Protein AF-A0A931RN10-F1 (afdb_monomer_lite)

pLDDT: mean 75.01, std 15.72, range [43.41, 96.44]

Secondary structure (DSSP, 8-state):
---------GGG--HHHHHHHHHHHHHHHHHHHHHHHHHHTS-HHHHHHHHTTS--HHHHH-TTTTTT---TTS---GGGS-S-BGGGTTB-SHHHHHHHHTSGGGHHHHHHHHHTT-

Foldseek 3Di:
DDDPPPPPPPVPQDPVRVVVVVVVVCCVCVVVVVVVVVVPVVDVVVVVVVCVPVPPPCNVVNPPCVVPDDPLPPPCPPQNPDFDDVLLVRQGGPVSSVVSCVDPVCVVSVVVVVVVSD

Structure (mmCIF, N/CA/C/O backbone):
data_AF-A0A931RN10-F1
#
_entry.id   AF-A0A931RN10-F1
#
loop_
_atom_site.group_PDB
_atom_site.id
_atom_site.type_symbol
_atom_site.label_atom_id
_atom_site.label_alt_id
_atom_site.label_comp_id
_atom_site.label_asym_id
_atom_site.label_entity_id
_atom_site.label_seq_id
_atom_site.pdbx_PDB_ins_code
_atom_site.Cartn_x
_atom_site.Cartn_y
_atom_site.Cartn_z
_atom_site.occupancy
_atom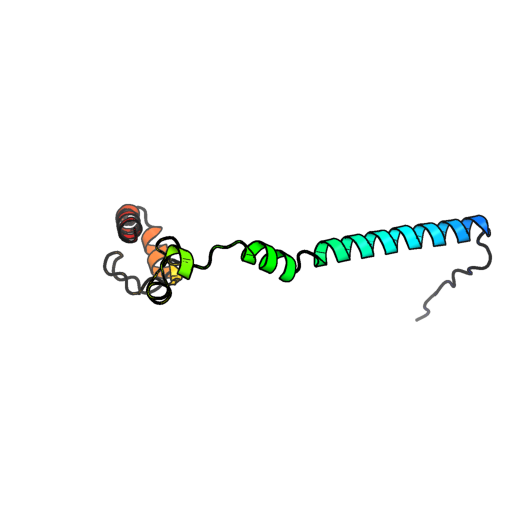_site.B_iso_or_equiv
_atom_site.auth_seq_id
_atom_site.auth_comp_id
_atom_site.auth_asym_id
_atom_site.auth_atom_id
_atom_site.pdbx_PDB_model_num
ATOM 1 N N . MET A 1 1 ? 27.099 -37.803 -32.701 1.00 46.97 1 MET A N 1
ATOM 2 C CA . MET A 1 1 ? 27.671 -36.650 -31.970 1.00 46.97 1 MET A CA 1
ATOM 3 C C . MET A 1 1 ? 28.711 -35.975 -32.867 1.00 46.97 1 MET A C 1
ATOM 5 O O . MET A 1 1 ? 29.823 -36.469 -32.968 1.00 46.97 1 MET A O 1
ATOM 9 N N . LYS A 1 2 ? 28.346 -34.924 -33.612 1.00 44.22 2 LYS A N 1
ATOM 10 C CA . LYS A 1 2 ? 29.301 -34.106 -34.384 1.00 44.22 2 LYS A CA 1
ATOM 11 C C . LYS A 1 2 ? 28.713 -32.703 -34.527 1.00 44.22 2 LYS A C 1
ATOM 13 O O . LYS A 1 2 ? 27.770 -32.495 -35.282 1.00 44.22 2 LYS A O 1
ATOM 18 N N . ARG A 1 3 ? 29.192 -31.774 -33.694 1.00 46.41 3 ARG A N 1
ATOM 19 C CA . ARG A 1 3 ? 28.812 -30.359 -33.740 1.00 46.41 3 ARG A CA 1
ATOM 20 C C . ARG A 1 3 ? 29.481 -29.749 -34.970 1.00 46.41 3 ARG A C 1
ATOM 22 O O . ARG A 1 3 ? 30.701 -29.622 -34.990 1.00 46.41 3 ARG A O 1
ATOM 29 N N . HIS A 1 4 ? 28.700 -29.385 -35.981 1.00 43.41 4 HIS A N 1
ATOM 30 C CA . HIS A 1 4 ? 29.162 -28.479 -37.028 1.00 43.41 4 HIS A CA 1
ATOM 31 C C . HIS A 1 4 ? 29.166 -27.063 -36.450 1.00 43.41 4 HIS A C 1
ATOM 33 O O . HIS A 1 4 ? 28.203 -26.318 -36.577 1.00 43.41 4 HIS A O 1
ATOM 39 N N . ILE A 1 5 ? 30.248 -26.719 -35.752 1.00 57.25 5 ILE A N 1
ATOM 40 C CA . ILE A 1 5 ? 30.595 -25.323 -35.500 1.00 57.25 5 ILE A CA 1
ATOM 41 C C . ILE A 1 5 ? 31.218 -24.844 -36.807 1.00 57.25 5 ILE A C 1
ATOM 43 O O . ILE A 1 5 ? 32.394 -25.087 -37.070 1.00 57.25 5 ILE A O 1
ATOM 47 N N . THR A 1 6 ? 30.409 -24.250 -37.681 1.00 52.34 6 THR A N 1
ATOM 48 C CA . THR A 1 6 ? 30.928 -23.521 -38.836 1.00 52.34 6 THR A CA 1
ATOM 49 C C . THR A 1 6 ? 31.655 -22.299 -38.299 1.00 52.34 6 THR A C 1
ATOM 51 O O . THR A 1 6 ? 31.031 -21.336 -37.857 1.00 52.34 6 THR A O 1
ATOM 54 N N . SER A 1 7 ? 32.983 -22.367 -38.290 1.00 53.25 7 SER A N 1
ATOM 55 C CA . SER A 1 7 ? 33.854 -21.218 -38.097 1.00 53.25 7 SER A CA 1
ATOM 56 C C . SER A 1 7 ? 33.514 -20.179 -39.165 1.00 53.25 7 SER A C 1
ATOM 58 O O . SER A 1 7 ? 33.864 -20.346 -40.335 1.00 53.25 7 SER A O 1
ATOM 60 N N . PHE A 1 8 ? 32.791 -19.130 -38.787 1.00 51.97 8 PHE A N 1
ATOM 61 C CA . PHE A 1 8 ? 32.592 -17.975 -39.649 1.00 51.97 8 PHE A CA 1
ATOM 62 C C . PHE A 1 8 ? 33.944 -17.258 -39.745 1.00 51.97 8 PHE A C 1
ATOM 64 O O . PHE A 1 8 ? 34.377 -16.584 -38.813 1.00 51.97 8 PHE A O 1
ATOM 71 N N . SER A 1 9 ? 34.677 -17.526 -40.825 1.00 49.09 9 SER A N 1
ATOM 72 C CA . SER A 1 9 ? 36.005 -16.965 -41.051 1.00 49.09 9 SER A CA 1
ATOM 73 C C . SER A 1 9 ? 35.877 -15.463 -41.306 1.00 49.09 9 SER A C 1
ATOM 75 O O . SER A 1 9 ? 35.311 -15.035 -42.309 1.00 49.09 9 SER A O 1
ATOM 77 N N . ILE A 1 10 ? 36.416 -14.661 -40.387 1.00 56.09 10 ILE A N 1
ATOM 78 C CA . ILE A 1 10 ? 36.391 -13.185 -40.367 1.00 56.09 10 ILE A CA 1
ATOM 79 C C . ILE A 1 10 ? 37.237 -12.582 -41.520 1.00 56.09 10 ILE A C 1
ATOM 81 O O . ILE A 1 10 ? 37.296 -11.372 -41.706 1.00 56.09 10 ILE A O 1
ATOM 85 N N . ALA A 1 11 ? 37.888 -13.426 -42.328 1.00 53.38 11 ALA A N 1
ATOM 86 C CA . ALA A 1 11 ? 38.885 -13.056 -43.332 1.00 53.38 11 ALA A CA 1
ATOM 87 C C . ALA A 1 11 ? 38.325 -12.510 -44.666 1.00 53.38 11 ALA A C 1
ATOM 89 O O . ALA A 1 11 ? 39.102 -12.233 -45.572 1.00 53.38 11 ALA A O 1
ATOM 90 N N . SER A 1 12 ? 37.003 -12.354 -44.815 1.00 52.78 12 SER A N 1
ATOM 91 C CA . SER A 1 12 ? 36.365 -11.844 -46.048 1.00 52.78 12 SER A CA 1
ATOM 92 C C . SER A 1 12 ? 35.396 -10.686 -45.783 1.00 52.78 12 SER A C 1
ATOM 94 O O . SER A 1 12 ? 34.377 -10.531 -46.459 1.00 52.78 12 SER A O 1
ATOM 96 N N . LEU A 1 13 ? 35.677 -9.871 -44.772 1.00 59.75 13 LEU A N 1
ATOM 97 C CA . LEU A 1 13 ? 34.925 -8.649 -44.511 1.00 59.75 13 LEU A CA 1
ATOM 98 C C . LEU A 1 13 ? 35.711 -7.484 -45.117 1.00 59.75 13 LEU A C 1
ATOM 100 O O . LEU A 1 13 ? 36.845 -7.227 -44.728 1.00 59.75 13 LEU A O 1
ATOM 104 N N . ASN A 1 14 ? 35.117 -6.809 -46.105 1.00 74.31 14 ASN A N 1
ATOM 105 C CA . ASN A 1 14 ? 35.641 -5.566 -46.676 1.00 74.31 14 ASN A CA 1
ATOM 106 C C . ASN A 1 14 ? 35.991 -4.597 -45.530 1.00 74.31 14 ASN A C 1
ATOM 108 O O . ASN A 1 14 ? 35.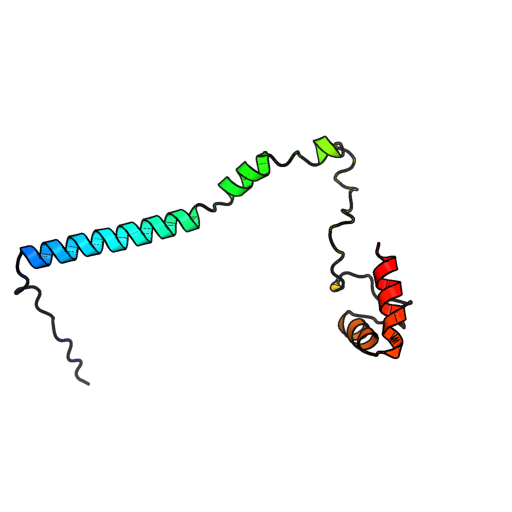177 -4.439 -44.620 1.00 74.31 14 ASN A O 1
ATOM 112 N N . GLU A 1 15 ? 37.154 -3.939 -45.563 1.00 79.19 15 GLU A N 1
ATOM 113 C CA . GLU A 1 15 ? 37.593 -3.018 -44.498 1.00 79.19 15 GLU A CA 1
ATOM 114 C C . GLU A 1 15 ? 36.519 -1.968 -44.158 1.00 79.19 15 GLU A C 1
ATOM 116 O O . GLU A 1 15 ? 36.295 -1.636 -42.992 1.00 79.19 15 GLU A O 1
ATOM 121 N N . LYS A 1 16 ? 35.757 -1.526 -45.169 1.00 81.62 16 LYS A N 1
ATOM 122 C CA . LYS A 1 16 ? 34.621 -0.605 -44.999 1.00 81.62 16 LYS A CA 1
ATOM 123 C C . LYS A 1 16 ? 33.438 -1.235 -44.260 1.00 81.62 16 LYS A C 1
ATOM 125 O O . LYS A 1 16 ? 32.764 -0.564 -43.486 1.00 81.62 16 LYS A O 1
ATOM 130 N N . PHE A 1 17 ? 33.185 -2.521 -44.489 1.00 84.00 17 PHE A N 1
ATOM 131 C CA . PHE A 1 17 ? 32.116 -3.264 -43.826 1.00 84.00 17 PHE A CA 1
ATOM 132 C C . PHE A 1 17 ? 32.469 -3.560 -42.363 1.00 84.00 17 PHE A C 1
ATOM 13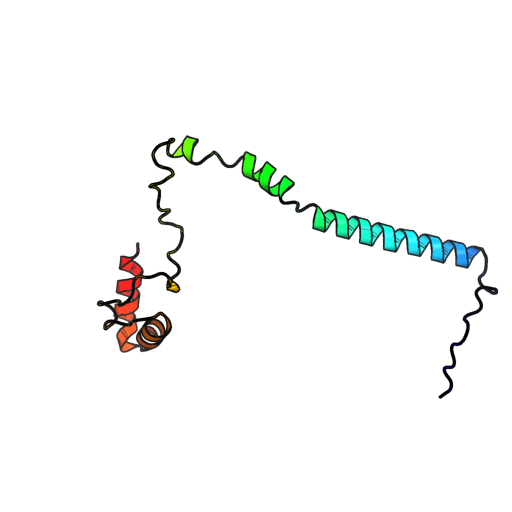4 O O . PHE A 1 17 ? 31.625 -3.393 -41.488 1.00 84.00 17 PHE A O 1
ATOM 141 N N . LEU A 1 18 ? 33.725 -3.919 -42.077 1.00 84.38 18 LEU A N 1
ATOM 142 C CA . LEU A 1 18 ? 34.189 -4.129 -40.703 1.00 84.38 18 LEU A CA 1
ATOM 143 C C . LEU A 1 18 ? 34.101 -2.835 -39.879 1.00 84.38 18 LEU A C 1
ATOM 145 O O . LEU A 1 18 ? 33.591 -2.850 -38.760 1.00 84.38 18 LEU A O 1
ATOM 149 N N . SER A 1 19 ? 34.518 -1.705 -40.460 1.00 86.19 19 SER A N 1
ATOM 150 C CA . SER A 1 19 ? 34.376 -0.385 -39.836 1.00 86.19 19 SER A CA 1
ATOM 151 C C . SER A 1 19 ? 32.910 -0.036 -39.542 1.00 86.19 19 SER A C 1
ATOM 153 O O . SER A 1 19 ? 32.597 0.407 -38.436 1.00 86.19 19 SER A O 1
ATOM 155 N N . ALA A 1 20 ? 31.997 -0.308 -40.481 1.00 90.94 20 ALA A N 1
ATOM 156 C CA . ALA A 1 20 ? 30.569 -0.053 -40.297 1.00 90.94 20 ALA A CA 1
ATOM 157 C C . ALA A 1 20 ? 29.954 -0.898 -39.167 1.00 90.94 20 ALA A C 1
ATOM 159 O O . ALA A 1 20 ? 29.176 -0.380 -38.366 1.00 90.94 20 ALA A O 1
ATOM 160 N N . VAL A 1 21 ? 30.328 -2.177 -39.060 1.00 92.19 21 VAL A N 1
ATOM 161 C CA . VAL A 1 21 ? 29.842 -3.070 -37.994 1.00 92.19 21 VAL A CA 1
ATOM 162 C C . VAL A 1 21 ? 30.349 -2.625 -36.622 1.00 92.19 21 VAL A C 1
ATOM 164 O O . VAL A 1 21 ? 29.577 -2.597 -35.666 1.00 92.19 21 VAL A O 1
ATOM 167 N N . ILE A 1 22 ? 31.619 -2.226 -36.522 1.00 91.69 22 ILE A N 1
ATOM 168 C CA . ILE A 1 22 ? 32.202 -1.725 -35.271 1.00 91.69 22 ILE A CA 1
ATOM 169 C C . ILE A 1 22 ? 31.511 -0.423 -34.840 1.00 91.69 22 ILE A C 1
ATOM 171 O O . ILE A 1 22 ? 31.112 -0.297 -33.684 1.00 91.69 22 ILE A O 1
ATOM 175 N N . ALA A 1 23 ? 31.305 0.519 -35.766 1.00 93.25 23 ALA A N 1
ATOM 176 C CA . ALA A 1 23 ? 30.600 1.767 -35.479 1.00 93.25 23 ALA A CA 1
ATOM 177 C C . ALA A 1 23 ? 29.159 1.516 -34.999 1.00 93.25 23 ALA A C 1
ATOM 179 O O . ALA A 1 23 ? 28.734 2.085 -33.994 1.00 93.25 23 ALA A O 1
ATOM 180 N N . ALA A 1 24 ? 28.426 0.616 -35.662 1.00 94.00 24 ALA A N 1
ATOM 181 C CA . ALA A 1 24 ? 27.078 0.231 -35.248 1.00 94.00 24 ALA A CA 1
ATOM 182 C C . ALA A 1 24 ? 27.062 -0.421 -33.855 1.00 94.00 24 ALA A C 1
ATOM 184 O O . ALA A 1 24 ? 26.205 -0.094 -33.036 1.00 94.00 24 ALA A O 1
ATOM 185 N N . ALA A 1 25 ? 28.031 -1.290 -33.552 1.00 93.31 25 ALA A N 1
ATOM 186 C CA . ALA A 1 25 ? 28.142 -1.919 -32.240 1.00 93.31 25 ALA A CA 1
ATOM 187 C C . ALA A 1 25 ? 28.392 -0.888 -31.127 1.00 93.31 25 ALA A C 1
ATOM 189 O O . ALA A 1 25 ? 27.735 -0.951 -30.091 1.00 93.31 25 ALA A O 1
ATOM 190 N N . PHE A 1 26 ? 29.267 0.100 -31.346 1.00 93.56 26 PHE A N 1
ATOM 191 C CA . PHE A 1 26 ? 29.498 1.174 -30.374 1.00 93.56 26 PHE A CA 1
ATOM 192 C C . PHE A 1 26 ? 28.264 2.051 -30.149 1.00 93.56 26 PHE A C 1
ATOM 194 O O . PHE A 1 26 ? 27.995 2.423 -29.010 1.00 93.56 26 PHE A O 1
ATOM 201 N N . LEU A 1 27 ? 27.488 2.345 -31.196 1.00 93.88 27 LEU A N 1
ATOM 202 C CA . LEU A 1 27 ? 26.242 3.106 -31.064 1.00 93.88 27 LEU A CA 1
ATOM 203 C C . LEU A 1 27 ? 25.177 2.331 -30.284 1.00 93.88 27 LEU A C 1
ATOM 205 O O . LEU A 1 27 ? 24.516 2.901 -29.421 1.00 93.88 27 LEU A O 1
ATOM 209 N N . ILE A 1 28 ? 25.032 1.032 -30.554 1.00 93.56 28 ILE A N 1
ATOM 210 C CA . ILE A 1 28 ? 24.064 0.181 -29.855 1.00 93.56 28 ILE A CA 1
ATOM 211 C C . ILE A 1 28 ? 24.478 0.010 -28.394 1.00 93.56 28 ILE A C 1
ATOM 213 O O . ILE A 1 28 ? 23.669 0.256 -27.505 1.00 93.56 28 ILE A O 1
ATOM 217 N N . VAL A 1 29 ? 25.733 -0.362 -28.128 1.00 92.50 29 VAL A N 1
ATOM 218 C CA . VAL A 1 29 ? 26.229 -0.550 -26.759 1.00 92.50 29 VAL A CA 1
ATOM 219 C C . VAL A 1 29 ? 26.190 0.769 -25.998 1.00 92.50 29 VAL A C 1
ATOM 221 O O . VAL A 1 29 ? 25.629 0.801 -24.912 1.00 92.50 29 VAL A O 1
ATOM 224 N N . GLY A 1 30 ? 26.693 1.865 -26.569 1.00 92.44 30 GLY A N 1
ATOM 225 C CA . GLY A 1 30 ? 26.643 3.186 -25.943 1.00 92.44 30 GLY A CA 1
ATOM 226 C C . GLY A 1 30 ? 25.214 3.665 -25.681 1.00 92.44 30 GLY A C 1
ATOM 227 O O . GLY A 1 30 ? 24.931 4.180 -24.603 1.00 92.44 30 GLY A O 1
ATOM 228 N N . GLY A 1 31 ? 24.294 3.433 -26.622 1.00 90.12 31 GLY A N 1
ATOM 229 C CA . GLY A 1 31 ? 22.877 3.760 -26.470 1.00 90.12 31 GLY A CA 1
ATOM 230 C C . GLY A 1 31 ? 22.185 2.939 -25.380 1.00 90.12 31 GLY A C 1
ATOM 231 O O . GLY A 1 31 ? 21.495 3.507 -24.539 1.00 90.12 31 GLY A O 1
ATOM 232 N N . VAL A 1 32 ? 22.403 1.621 -25.340 1.00 90.50 32 VAL A N 1
ATOM 233 C CA . VAL A 1 32 ? 21.830 0.735 -24.309 1.00 90.50 32 VAL A CA 1
ATOM 234 C C . VAL A 1 32 ? 22.433 1.020 -22.936 1.00 90.50 32 VAL A C 1
ATOM 236 O O . VAL A 1 32 ? 21.700 1.050 -21.951 1.00 90.50 32 VAL A O 1
ATOM 239 N N . TRP A 1 33 ? 23.743 1.260 -22.852 1.00 84.31 33 TRP A N 1
ATOM 240 C CA . TRP A 1 33 ? 24.416 1.589 -21.594 1.00 84.31 33 TRP A CA 1
ATOM 241 C C . TRP A 1 33 ? 23.962 2.956 -21.072 1.00 84.31 33 TRP A C 1
ATOM 243 O O . TRP A 1 33 ? 23.587 3.060 -19.911 1.00 84.31 33 TRP A O 1
ATOM 253 N N . GLY A 1 34 ? 23.869 3.970 -21.939 1.00 84.50 34 GLY A N 1
ATOM 254 C CA . GLY A 1 34 ? 23.315 5.280 -21.589 1.00 84.50 34 GLY A CA 1
ATOM 255 C C . GLY A 1 34 ? 21.843 5.219 -21.166 1.00 84.50 34 GLY A C 1
ATOM 256 O O . GLY A 1 34 ? 21.467 5.829 -20.170 1.00 84.50 34 GLY A O 1
ATOM 257 N N . TYR A 1 35 ? 21.018 4.431 -21.863 1.00 78.00 35 TYR A N 1
ATOM 258 C CA . TYR A 1 35 ? 19.618 4.208 -21.489 1.00 78.00 35 TYR A CA 1
ATOM 259 C C . TYR A 1 35 ? 19.488 3.486 -20.141 1.00 78.00 35 TYR A C 1
ATOM 261 O O . TYR A 1 35 ? 18.679 3.874 -19.302 1.00 78.00 35 TYR A O 1
ATOM 269 N N . SER A 1 36 ? 20.317 2.467 -19.906 1.00 80.88 36 SER A N 1
ATOM 270 C CA . SER A 1 36 ? 20.324 1.718 -18.646 1.00 80.88 36 SER A CA 1
ATOM 271 C C . SER A 1 36 ? 20.786 2.589 -17.477 1.00 80.88 36 SER A C 1
ATOM 273 O O . SER A 1 36 ? 20.187 2.515 -16.412 1.00 80.88 36 SER A O 1
ATOM 275 N N . ILE A 1 37 ? 21.791 3.452 -17.678 1.00 74.00 37 ILE A N 1
ATOM 276 C CA . ILE A 1 37 ? 22.228 4.438 -16.676 1.00 74.00 37 ILE A CA 1
ATOM 277 C C . ILE A 1 37 ? 21.093 5.419 -16.368 1.00 74.00 37 ILE A C 1
ATOM 279 O O . ILE A 1 37 ? 20.779 5.608 -15.201 1.00 74.00 37 ILE A O 1
ATOM 283 N N . ALA A 1 38 ? 20.405 5.957 -17.380 1.00 67.31 38 ALA A N 1
ATOM 284 C CA . ALA A 1 38 ? 19.282 6.873 -17.166 1.00 67.31 38 ALA A CA 1
ATOM 285 C C . ALA A 1 38 ? 18.118 6.236 -16.379 1.00 67.31 38 ALA A C 1
ATOM 287 O O . ALA A 1 38 ? 17.468 6.916 -15.588 1.00 67.31 38 ALA A O 1
ATOM 288 N N . LEU A 1 39 ? 17.866 4.933 -16.557 1.00 61.69 39 LEU A N 1
ATOM 289 C CA . LEU A 1 39 ? 16.896 4.194 -15.741 1.00 61.69 39 LEU A CA 1
ATOM 290 C C . LEU A 1 39 ? 17.407 3.894 -14.323 1.00 61.69 39 LEU A C 1
ATOM 292 O O . LEU A 1 39 ? 16.604 3.785 -13.402 1.00 61.69 39 LEU A O 1
ATOM 296 N N . PHE A 1 40 ? 18.722 3.777 -14.135 1.00 57.31 40 PHE A N 1
ATOM 297 C CA . PHE A 1 40 ? 19.347 3.580 -12.824 1.00 57.31 40 PHE A CA 1
ATOM 298 C C . PHE A 1 40 ? 19.477 4.892 -12.026 1.00 57.31 40 PHE A C 1
ATOM 300 O O . PHE A 1 40 ? 19.601 4.875 -10.804 1.00 57.31 40 PHE A O 1
ATOM 307 N N . GLU A 1 41 ? 19.411 6.036 -12.712 1.00 54.28 41 GLU A N 1
ATOM 308 C CA . GLU A 1 41 ? 19.501 7.381 -12.134 1.00 54.28 41 GLU A CA 1
ATOM 309 C C . GLU A 1 41 ? 18.156 7.942 -11.649 1.00 54.28 41 GLU A C 1
ATOM 311 O O . GLU A 1 41 ? 18.098 9.059 -11.135 1.00 54.28 41 GLU A O 1
ATOM 316 N N . PHE A 1 42 ? 17.095 7.127 -11.657 1.00 50.41 42 PHE A N 1
ATOM 317 C CA . PHE A 1 42 ? 16.048 7.233 -10.634 1.00 50.41 42 PHE A CA 1
ATOM 318 C C . PHE A 1 42 ? 16.597 6.687 -9.303 1.00 50.41 42 PHE A C 1
ATOM 320 O O . PHE A 1 42 ? 16.077 5.748 -8.706 1.00 50.41 42 PHE A O 1
ATOM 327 N N . SER A 1 43 ? 17.728 7.249 -8.875 1.00 55.75 43 SER A N 1
ATOM 328 C CA . SER A 1 43 ? 18.401 6.871 -7.648 1.00 55.75 43 SER A CA 1
ATOM 329 C C . SER A 1 43 ? 17.576 7.357 -6.464 1.00 55.75 43 SER A C 1
ATOM 331 O O . SER A 1 43 ? 17.016 8.461 -6.474 1.00 55.75 43 SER A O 1
ATOM 333 N N . GLU A 1 44 ? 17.544 6.550 -5.407 1.00 56.97 44 GLU A N 1
ATOM 334 C CA . GLU A 1 44 ? 17.066 6.970 -4.090 1.00 56.97 44 GLU A CA 1
ATOM 335 C C . GLU A 1 44 ? 17.676 8.317 -3.671 1.00 56.97 44 GLU A C 1
ATOM 337 O O . GLU A 1 44 ? 17.029 9.070 -2.965 1.00 56.97 44 GLU A O 1
ATOM 342 N N . GLU A 1 45 ? 18.862 8.700 -4.156 1.00 58.19 45 GLU A N 1
ATOM 343 C CA . GLU A 1 45 ? 19.468 10.017 -3.927 1.00 58.19 45 GLU A CA 1
ATOM 344 C C . GLU A 1 45 ? 18.684 11.185 -4.548 1.00 58.19 45 GLU A C 1
ATOM 346 O O . GLU A 1 45 ? 18.557 12.240 -3.925 1.00 58.19 45 GLU A O 1
ATOM 351 N N . ALA A 1 46 ? 18.187 11.038 -5.782 1.00 59.25 46 ALA A N 1
ATOM 352 C CA . ALA A 1 46 ? 17.384 12.062 -6.452 1.00 59.25 46 ALA A CA 1
ATOM 353 C C . ALA A 1 46 ? 16.002 12.173 -5.799 1.00 59.25 46 ALA A C 1
ATOM 355 O O . ALA A 1 46 ? 15.518 13.282 -5.570 1.00 59.25 46 ALA A O 1
ATOM 356 N N . VAL A 1 47 ? 15.420 11.032 -5.412 1.00 61.50 47 VAL A N 1
ATOM 357 C CA . VAL A 1 47 ? 14.186 10.972 -4.619 1.00 61.50 47 VAL A CA 1
ATOM 358 C C . VAL A 1 47 ? 14.401 11.575 -3.234 1.00 61.50 47 VAL A C 1
ATOM 360 O O . VAL A 1 47 ? 13.598 12.400 -2.839 1.00 61.50 47 VAL A O 1
ATOM 363 N N . ASN A 1 48 ? 15.492 11.271 -2.529 1.00 64.19 48 ASN A N 1
ATOM 364 C CA . ASN A 1 48 ? 15.811 11.814 -1.202 1.00 64.19 48 ASN A CA 1
ATOM 365 C C . ASN A 1 48 ? 16.167 13.303 -1.253 1.00 64.19 48 ASN A C 1
ATOM 367 O O . ASN A 1 48 ? 15.847 14.039 -0.324 1.00 64.19 48 ASN A O 1
ATOM 371 N N . ARG A 1 49 ? 16.767 13.793 -2.346 1.00 64.31 49 ARG A N 1
ATOM 372 C CA . ARG A 1 49 ? 16.940 15.237 -2.584 1.00 64.31 49 ARG A CA 1
ATOM 373 C C . ARG A 1 49 ? 15.627 15.929 -2.943 1.00 64.31 49 ARG A C 1
ATOM 375 O O . ARG A 1 49 ? 15.416 17.058 -2.511 1.00 64.31 49 ARG A O 1
ATOM 382 N N . ALA A 1 50 ? 14.733 15.269 -3.674 1.00 59.75 50 ALA A N 1
ATOM 383 C CA . ALA A 1 50 ? 13.371 15.751 -3.889 1.00 59.75 50 ALA A CA 1
ATOM 384 C C . ALA A 1 50 ? 12.526 15.660 -2.604 1.00 59.75 50 ALA A C 1
ATOM 386 O O . ALA A 1 50 ? 11.687 16.515 -2.365 1.00 59.75 50 ALA A O 1
ATOM 387 N N . LEU A 1 51 ? 12.792 14.691 -1.724 1.00 57.50 51 LEU A N 1
ATOM 388 C CA . LEU A 1 51 ? 12.199 14.576 -0.394 1.00 57.50 51 LEU A CA 1
ATOM 389 C C . LEU A 1 51 ? 12.834 15.550 0.599 1.00 57.50 51 LEU A C 1
ATOM 391 O O . LEU A 1 51 ? 12.215 15.866 1.606 1.00 57.50 51 LEU A O 1
ATOM 395 N N . ALA A 1 52 ? 14.018 16.096 0.322 1.00 55.91 52 ALA A N 1
ATOM 396 C CA . ALA A 1 52 ? 14.601 17.163 1.131 1.00 55.91 52 ALA A CA 1
ATOM 397 C C . ALA A 1 52 ? 13.801 18.478 1.032 1.00 55.91 52 ALA A C 1
ATOM 399 O O . ALA A 1 52 ? 14.025 19.388 1.830 1.00 55.91 52 ALA A O 1
ATOM 400 N N . THR A 1 53 ? 12.845 18.584 0.096 1.00 55.03 53 THR A N 1
ATOM 401 C CA . THR A 1 53 ? 11.819 19.640 0.097 1.00 55.03 53 THR A CA 1
ATOM 402 C C . THR A 1 53 ? 10.515 19.219 0.775 1.00 55.03 53 THR A C 1
ATOM 404 O O . THR A 1 53 ? 9.630 20.064 0.936 1.00 55.03 53 THR A O 1
ATOM 407 N N . THR A 1 54 ? 10.389 17.972 1.255 1.00 59.94 54 THR A N 1
ATOM 408 C CA . THR A 1 54 ? 9.340 17.652 2.225 1.00 59.94 54 THR A CA 1
ATOM 409 C C . THR A 1 54 ? 9.657 18.412 3.496 1.00 59.94 54 THR A C 1
ATOM 411 O O . THR A 1 54 ? 10.676 18.227 4.160 1.00 59.94 54 THR A O 1
ATOM 414 N N . VAL A 1 55 ? 8.792 19.375 3.783 1.00 70.56 55 VAL A N 1
ATOM 415 C CA . VAL A 1 55 ? 8.814 20.097 5.039 1.00 70.56 55 VAL A CA 1
ATOM 416 C C . VAL A 1 55 ? 8.791 19.043 6.150 1.00 70.56 55 VAL A C 1
ATOM 418 O O . VAL A 1 55 ? 7.851 18.247 6.173 1.00 70.56 55 VAL A O 1
ATOM 421 N N . PRO A 1 56 ? 9.797 18.991 7.046 1.00 71.56 56 PRO A N 1
ATOM 422 C CA . PRO A 1 56 ? 9.828 17.954 8.061 1.00 71.56 56 PRO A CA 1
ATOM 423 C C . PRO A 1 56 ? 8.545 18.050 8.877 1.00 71.56 56 PRO A C 1
ATOM 425 O O . PRO A 1 56 ? 8.093 19.152 9.194 1.00 71.56 56 PRO A O 1
ATOM 428 N N . VAL A 1 57 ? 7.956 16.902 9.215 1.00 63.59 57 VAL A N 1
ATOM 429 C CA . VAL A 1 57 ? 6.697 16.831 9.973 1.00 63.59 57 VAL A CA 1
ATOM 430 C C . VAL A 1 57 ? 6.777 17.686 11.241 1.00 63.59 57 VAL A C 1
ATOM 432 O O . VAL A 1 57 ? 5.818 18.355 11.600 1.00 63.59 57 VAL A O 1
ATOM 435 N N . THR A 1 58 ? 7.958 17.785 11.855 1.00 67.69 58 THR A N 1
ATOM 436 C CA . THR A 1 58 ? 8.226 18.645 13.017 1.00 67.69 58 THR A CA 1
ATOM 437 C C . THR A 1 58 ? 8.105 20.147 12.754 1.00 67.69 58 THR A C 1
ATOM 439 O O . THR A 1 58 ? 7.876 20.905 13.691 1.00 67.69 58 THR A O 1
ATOM 442 N N . ARG A 1 59 ? 8.229 20.610 11.507 1.00 76.12 59 ARG A N 1
ATOM 443 C CA . ARG A 1 59 ? 8.010 22.013 11.123 1.00 76.12 59 ARG A CA 1
ATOM 444 C C . ARG A 1 59 ? 6.525 22.346 10.975 1.00 76.12 59 ARG A C 1
ATOM 446 O O . ARG A 1 59 ? 6.166 23.499 11.180 1.00 76.12 59 ARG A O 1
ATOM 453 N N . VAL A 1 60 ? 5.677 21.371 10.636 1.00 75.38 60 VAL A N 1
ATOM 454 C CA . VAL A 1 60 ? 4.215 21.565 10.529 1.00 75.38 60 VAL A CA 1
ATOM 455 C C . VAL A 1 60 ? 3.515 21.235 11.848 1.00 75.38 60 VAL A C 1
ATOM 457 O O . VAL A 1 60 ? 2.683 22.005 12.311 1.00 75.38 60 VAL A O 1
ATOM 460 N N . LEU A 1 61 ? 3.869 20.106 12.464 1.00 73.81 61 LEU A N 1
ATOM 461 C CA . LEU A 1 61 ? 3.210 19.549 13.648 1.00 73.81 61 LEU A CA 1
ATOM 462 C C . LEU A 1 61 ? 3.981 19.799 14.959 1.00 73.81 61 LEU A C 1
ATOM 464 O O . LEU A 1 61 ? 3.477 19.505 16.040 1.00 73.81 61 LEU A O 1
ATOM 468 N N . GLY A 1 62 ? 5.200 20.345 14.900 1.00 77.38 62 GLY A N 1
ATOM 469 C CA . GLY A 1 62 ? 6.067 20.501 16.072 1.00 77.38 62 GLY A CA 1
ATOM 470 C C . GLY A 1 62 ? 6.812 19.214 16.454 1.00 77.38 62 GLY A C 1
ATOM 471 O O . GLY A 1 62 ? 6.521 18.118 15.977 1.00 77.38 62 GLY A O 1
ATOM 472 N N . THR A 1 63 ? 7.801 19.326 17.343 1.00 77.25 63 THR A N 1
ATOM 473 C CA . THR A 1 63 ? 8.631 18.192 17.806 1.00 77.25 63 THR A CA 1
ATOM 474 C C . THR A 1 63 ? 7.899 17.225 18.739 1.00 77.25 63 THR A C 1
ATOM 476 O O . THR A 1 63 ? 8.391 16.126 18.977 1.00 77.25 63 THR A O 1
ATOM 479 N N . GLY A 1 64 ? 6.730 17.612 19.258 1.00 74.62 64 GLY A N 1
ATOM 480 C CA . GLY A 1 64 ? 5.947 16.804 20.196 1.00 74.62 64 GLY A CA 1
ATOM 481 C C . GLY A 1 64 ? 4.866 15.939 19.551 1.00 74.62 64 GLY A C 1
ATOM 482 O O . GLY A 1 64 ? 4.463 14.951 20.151 1.00 74.62 64 GLY A O 1
ATOM 483 N N . ALA A 1 65 ? 4.398 16.280 18.346 1.00 68.00 65 ALA A N 1
ATOM 484 C CA . ALA A 1 65 ? 3.266 15.595 17.721 1.00 68.00 65 ALA A CA 1
ATOM 485 C C . ALA A 1 65 ? 3.675 14.415 16.829 1.00 68.00 65 ALA A C 1
ATOM 487 O O . ALA A 1 65 ? 2.864 13.525 16.613 1.00 68.00 65 ALA A O 1
ATOM 488 N N . GLY A 1 66 ? 4.925 14.365 16.353 1.00 67.94 66 GLY A N 1
ATOM 489 C CA . GLY A 1 66 ? 5.436 13.272 15.512 1.00 67.94 66 GLY A CA 1
ATOM 490 C C . GLY A 1 66 ? 5.137 11.851 16.025 1.00 67.94 66 GLY A C 1
ATOM 491 O O . GLY A 1 66 ? 4.657 11.045 15.237 1.00 67.94 66 GLY A O 1
ATOM 492 N N . PRO A 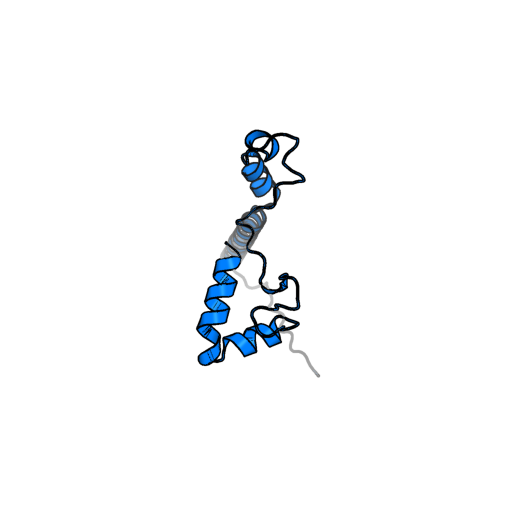1 67 ? 5.351 11.527 17.317 1.00 70.06 67 PRO A N 1
ATOM 493 C CA . PRO A 1 67 ? 5.067 10.186 17.840 1.00 70.06 67 PRO A CA 1
ATOM 494 C C . PRO A 1 67 ? 3.580 9.908 18.124 1.00 70.06 67 PRO A C 1
ATOM 496 O O . PRO A 1 67 ? 3.234 8.765 18.404 1.00 70.06 67 PRO A O 1
ATOM 499 N N . TYR A 1 68 ? 2.709 10.923 18.073 1.00 69.69 68 TYR A N 1
ATOM 500 C CA . TYR A 1 68 ? 1.273 10.794 18.368 1.00 69.69 68 TYR A CA 1
ATOM 501 C C . TYR A 1 68 ? 0.373 11.087 17.162 1.00 69.69 68 TYR A C 1
ATOM 503 O O . TYR A 1 68 ? -0.841 10.916 17.245 1.00 69.69 68 TYR A O 1
ATOM 511 N N . TYR A 1 69 ? 0.943 11.539 16.045 1.00 67.50 69 TYR A N 1
ATOM 512 C CA . TYR A 1 69 ? 0.209 11.770 14.813 1.00 67.50 69 TYR A CA 1
ATOM 513 C C . TYR A 1 69 ? -0.043 10.429 14.121 1.00 67.50 69 TYR A C 1
ATOM 515 O O . TYR A 1 69 ? 0.791 9.936 13.367 1.00 67.50 69 TYR A O 1
ATOM 523 N N . GLN A 1 70 ? -1.202 9.834 14.397 1.00 65.12 70 GLN A N 1
ATOM 524 C CA . GLN A 1 70 ? -1.782 8.818 13.526 1.00 65.12 70 GLN A CA 1
ATOM 525 C C . GLN A 1 70 ? -2.412 9.534 12.339 1.00 65.12 70 GLN A C 1
ATOM 527 O O . GLN A 1 70 ? -3.338 10.326 12.508 1.00 65.12 70 GLN A O 1
ATOM 532 N N . ASN A 1 71 ? -1.864 9.294 11.151 1.00 68.44 71 ASN A N 1
ATOM 533 C CA . ASN A 1 71 ? -2.372 9.875 9.924 1.00 68.44 71 ASN A CA 1
ATOM 534 C C . ASN A 1 71 ? -3.771 9.299 9.632 1.00 68.44 71 ASN A C 1
ATOM 536 O O . ASN A 1 71 ? -3.869 8.114 9.321 1.00 68.44 71 ASN A O 1
ATOM 540 N N . PRO A 1 72 ? -4.846 10.105 9.665 1.00 63.16 72 PRO A N 1
ATOM 541 C CA . PRO A 1 72 ? -6.201 9.623 9.386 1.00 63.16 72 PRO A CA 1
ATOM 542 C C . PRO A 1 72 ? -6.399 9.206 7.919 1.00 63.16 72 PRO A C 1
ATOM 544 O O . PRO A 1 72 ? -7.409 8.602 7.576 1.00 63.16 72 PRO A O 1
ATOM 547 N N . PHE A 1 73 ? -5.448 9.556 7.044 1.00 55.72 73 PHE A N 1
ATOM 548 C CA . PHE A 1 73 ? -5.441 9.237 5.616 1.00 55.72 73 PHE A CA 1
ATOM 549 C C . PHE A 1 73 ? -4.497 8.084 5.261 1.00 55.72 73 PHE A C 1
ATOM 551 O O . PHE A 1 73 ? -4.469 7.658 4.104 1.00 55.72 73 PHE A O 1
ATOM 558 N N . GLU A 1 74 ? -3.726 7.561 6.222 1.00 60.72 74 GLU A N 1
ATOM 559 C CA . GLU A 1 74 ? -3.189 6.211 6.080 1.00 60.72 74 GLU A CA 1
ATOM 560 C C . GLU A 1 74 ? -4.384 5.282 6.219 1.00 60.72 74 GLU A C 1
ATOM 562 O O . GLU A 1 74 ? -4.830 4.987 7.324 1.00 60.72 74 GLU A O 1
ATOM 567 N N . ALA A 1 75 ? -4.965 4.908 5.076 1.00 56.66 75 ALA A N 1
ATOM 568 C CA . ALA A 1 75 ? -6.041 3.939 5.021 1.00 56.66 75 ALA A CA 1
ATOM 569 C C . ALA A 1 75 ? -5.653 2.760 5.915 1.00 56.66 75 ALA A C 1
ATOM 571 O O . ALA A 1 75 ? -4.658 2.082 5.648 1.00 56.66 75 ALA A O 1
ATOM 572 N N . VAL A 1 76 ? -6.411 2.554 6.995 1.00 55.44 76 VAL A N 1
ATOM 573 C CA . VAL A 1 76 ? -6.319 1.329 7.780 1.00 55.44 76 VAL A CA 1
ATOM 574 C C . VAL A 1 76 ? -6.569 0.223 6.769 1.00 55.44 76 VAL A C 1
ATOM 576 O O . VAL A 1 76 ? -7.687 0.093 6.269 1.00 55.44 76 VAL A O 1
ATOM 579 N N . ASP A 1 77 ? -5.514 -0.504 6.384 1.00 58.72 77 ASP A N 1
ATOM 580 C CA . ASP A 1 77 ? -5.673 -1.673 5.529 1.00 58.72 77 ASP A CA 1
ATOM 581 C C . ASP A 1 77 ? -6.742 -2.515 6.216 1.00 58.72 77 ASP A C 1
ATOM 583 O O . ASP A 1 77 ? -6.623 -2.812 7.406 1.00 58.72 77 ASP A O 1
ATOM 587 N N . ALA A 1 78 ? -7.817 -2.837 5.502 1.00 55.81 78 ALA A N 1
ATOM 588 C CA . ALA A 1 78 ? -8.940 -3.563 6.067 1.00 55.81 78 ALA A CA 1
ATOM 589 C C . ALA A 1 78 ? -8.502 -4.927 6.652 1.00 55.81 78 ALA A C 1
ATOM 591 O O . ALA A 1 78 ? -9.183 -5.488 7.509 1.00 55.81 78 ALA A O 1
ATOM 592 N N . LYS A 1 79 ? -7.309 -5.415 6.272 1.00 58.22 79 LYS A N 1
ATOM 593 C CA . LYS A 1 79 ? -6.618 -6.564 6.877 1.00 58.22 79 LYS A CA 1
ATOM 594 C C . LYS A 1 79 ? -6.041 -6.323 8.278 1.00 58.22 79 LYS A C 1
ATOM 596 O O . LYS A 1 79 ? -5.775 -7.289 8.986 1.00 58.22 79 LYS A O 1
ATOM 601 N N . THR A 1 80 ? -5.843 -5.073 8.681 1.00 63.94 80 THR A N 1
ATOM 602 C CA . THR A 1 80 ? -5.297 -4.658 9.989 1.00 63.94 80 THR A CA 1
ATOM 603 C C . THR A 1 80 ? -6.391 -4.200 10.959 1.00 63.94 80 THR A C 1
ATOM 605 O O . THR A 1 80 ? -6.091 -3.760 12.069 1.00 63.94 80 THR A O 1
ATOM 608 N N . ALA A 1 81 ? -7.668 -4.301 10.571 1.00 67.94 81 ALA A N 1
ATOM 609 C CA . ALA A 1 81 ? -8.781 -4.028 11.472 1.00 67.94 81 ALA A CA 1
ATOM 610 C C . ALA A 1 81 ? -8.726 -4.961 12.705 1.00 67.94 81 ALA A C 1
ATOM 612 O O . ALA A 1 81 ? -8.422 -6.149 12.566 1.00 67.94 81 ALA A O 1
ATOM 613 N N . PRO A 1 82 ? -9.021 -4.464 13.922 1.00 76.44 82 PRO A N 1
ATOM 614 C CA . PRO A 1 82 ? -9.080 -5.313 15.103 1.00 76.44 82 PRO A CA 1
ATOM 615 C C . PRO A 1 82 ? -10.273 -6.274 14.996 1.00 76.44 82 PRO A C 1
ATOM 617 O O . PRO A 1 82 ? -11.431 -5.859 15.008 1.00 76.44 82 PRO A O 1
ATOM 620 N N . PHE A 1 83 ? -9.981 -7.570 14.900 1.00 81.94 83 PHE A N 1
ATOM 621 C CA . PHE A 1 83 ? -10.980 -8.638 14.933 1.00 81.94 83 PHE A CA 1
ATOM 622 C C . PHE A 1 83 ? -11.217 -9.126 16.373 1.00 81.94 83 PHE A C 1
ATOM 624 O O . PHE A 1 83 ? -10.288 -9.095 17.186 1.00 81.94 83 PHE A O 1
ATOM 631 N N . PRO A 1 84 ? -12.412 -9.651 16.705 1.00 90.50 84 PRO A N 1
ATOM 632 C CA . PRO A 1 84 ? -13.598 -9.803 15.854 1.00 90.50 84 PRO A CA 1
ATOM 633 C C . PRO A 1 84 ? -14.455 -8.529 15.732 1.00 90.50 84 PRO A C 1
ATOM 635 O O . PRO A 1 84 ? -14.598 -7.771 16.691 1.00 90.50 84 PRO A O 1
ATOM 638 N N . ILE A 1 85 ? -15.102 -8.327 14.576 1.00 88.31 85 ILE A N 1
ATOM 639 C CA . ILE A 1 85 ? -15.951 -7.147 14.325 1.00 88.31 85 ILE A CA 1
ATOM 640 C C . ILE A 1 85 ? -17.391 -7.435 14.761 1.00 88.31 85 ILE A C 1
ATOM 642 O O . ILE A 1 85 ? -18.181 -8.023 14.023 1.00 88.31 85 ILE A O 1
ATOM 646 N N . ALA A 1 86 ? -17.760 -6.988 15.964 1.00 88.25 86 ALA A N 1
ATOM 647 C CA . ALA A 1 86 ? -19.082 -7.243 16.551 1.00 88.25 86 ALA A CA 1
ATOM 648 C C . ALA A 1 86 ? -20.259 -6.780 15.667 1.00 88.25 86 ALA A C 1
ATOM 650 O O . ALA A 1 86 ? -21.297 -7.436 15.636 1.00 88.25 86 ALA A O 1
ATOM 651 N N . GLN A 1 87 ? -20.090 -5.682 14.923 1.00 85.75 87 GLN A N 1
ATOM 652 C CA . GLN A 1 87 ? -21.124 -5.127 14.037 1.00 85.75 87 GLN A CA 1
ATOM 653 C C . GLN A 1 87 ? -21.350 -5.961 12.761 1.00 85.75 87 GLN A C 1
ATOM 655 O O . GLN A 1 87 ? -22.403 -5.847 12.144 1.00 85.75 87 GLN A O 1
ATOM 660 N N . LEU A 1 88 ? -20.392 -6.818 12.390 1.00 91.38 88 LEU A N 1
ATOM 661 C CA . LEU A 1 88 ? -20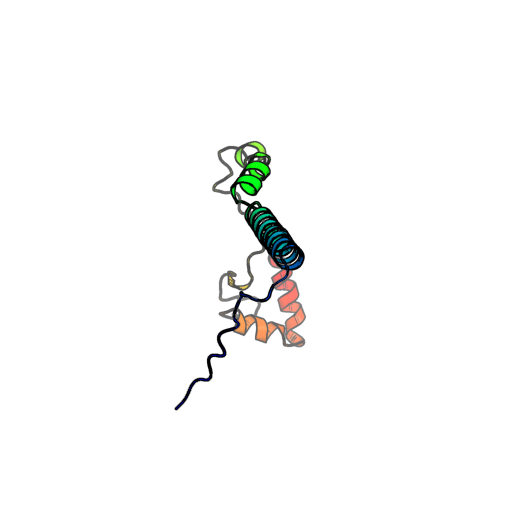.445 -7.713 11.228 1.00 91.38 88 LEU A CA 1
ATOM 662 C C . LEU A 1 88 ? -20.539 -9.173 11.691 1.00 91.38 88 LEU A C 1
ATOM 664 O O . LEU A 1 88 ? -19.722 -10.020 11.333 1.00 91.38 88 LEU A O 1
ATOM 668 N N . ALA A 1 89 ? -21.494 -9.442 12.585 1.00 91.50 89 ALA A N 1
ATOM 669 C CA . ALA A 1 89 ? -21.740 -10.761 13.175 1.00 91.50 89 ALA A CA 1
ATOM 670 C C . ALA A 1 89 ? -20.524 -11.403 13.883 1.00 91.50 89 ALA A C 1
ATOM 672 O O . ALA A 1 89 ? -20.490 -12.615 14.089 1.00 91.50 89 ALA A O 1
ATOM 673 N N . GLY A 1 90 ? -19.533 -10.604 14.293 1.00 91.06 90 GLY A N 1
ATOM 674 C CA . GLY A 1 90 ? -18.346 -11.097 14.988 1.00 91.06 90 GLY A CA 1
ATOM 675 C C . GLY A 1 90 ? -17.344 -11.815 14.083 1.00 91.06 90 GLY A C 1
ATOM 676 O O . GLY A 1 90 ? -16.608 -12.666 14.582 1.00 91.06 90 GLY A O 1
ATOM 677 N N . CYS A 1 91 ? -17.302 -11.495 12.784 1.00 91.44 91 CYS A N 1
ATOM 678 C CA . CYS A 1 91 ? -16.316 -12.059 11.862 1.00 91.44 91 CYS A CA 1
ATOM 679 C C . CYS A 1 91 ? -14.879 -11.872 12.392 1.00 91.44 91 CYS A C 1
ATOM 681 O O . CYS A 1 91 ? -14.529 -10.822 12.941 1.00 91.44 91 CYS A O 1
ATOM 683 N N . ARG A 1 92 ? -14.062 -12.927 12.295 1.00 90.12 92 ARG A N 1
ATOM 684 C CA . ARG A 1 92 ? -12.787 -13.076 13.028 1.00 90.12 92 ARG A CA 1
ATOM 685 C C . ARG A 1 92 ? -11.548 -12.819 12.179 1.00 90.12 92 ARG A C 1
ATOM 687 O O . ARG A 1 92 ? -10.441 -12.790 12.710 1.00 90.12 92 ARG A O 1
ATOM 694 N N . ASN A 1 93 ? -11.727 -12.706 10.874 1.00 87.25 93 ASN A N 1
ATOM 695 C CA . ASN A 1 93 ? -10.680 -12.434 9.903 1.00 87.25 93 ASN A CA 1
ATOM 696 C C . ASN A 1 93 ? -11.294 -11.778 8.665 1.00 87.25 93 ASN A C 1
ATOM 698 O O . ASN A 1 93 ? -12.518 -11.704 8.519 1.00 87.25 93 ASN A O 1
ATOM 702 N N . TRP A 1 94 ? -10.425 -11.306 7.777 1.00 85.19 94 TRP A N 1
ATOM 703 C CA . TRP A 1 94 ? -10.830 -10.618 6.562 1.00 85.19 94 TRP A CA 1
ATOM 704 C C . TRP A 1 94 ? -11.703 -11.491 5.659 1.00 85.19 94 TRP A C 1
ATOM 706 O O . TRP A 1 94 ? -12.714 -11.011 5.159 1.00 85.19 94 TRP A O 1
ATOM 716 N N . GLU A 1 95 ? -11.363 -12.768 5.485 1.00 89.69 95 GLU A N 1
ATOM 717 C CA . GLU A 1 95 ? -12.109 -13.693 4.630 1.00 89.69 95 GLU A CA 1
ATOM 718 C C . GLU A 1 95 ? -13.551 -13.905 5.123 1.00 89.69 95 GLU A C 1
ATOM 720 O O . GLU A 1 95 ? -14.486 -13.878 4.323 1.00 89.69 95 GLU A O 1
ATOM 725 N N . GLU A 1 96 ? -13.757 -14.058 6.436 1.00 91.81 96 GLU A N 1
ATOM 726 C CA . GLU A 1 96 ? -15.090 -14.163 7.044 1.00 91.81 96 GLU A CA 1
ATOM 727 C C . GLU A 1 96 ? -15.896 -12.874 6.853 1.00 91.81 96 GLU A C 1
ATOM 729 O O . GLU A 1 96 ? -17.075 -12.934 6.506 1.00 91.81 96 GLU A O 1
ATOM 734 N N . CYS A 1 97 ? -15.278 -11.707 7.057 1.00 91.50 97 CYS A N 1
ATOM 735 C CA . CYS A 1 97 ? -15.970 -10.429 6.889 1.00 91.50 97 CYS A CA 1
ATOM 736 C C . CYS A 1 97 ? -16.281 -10.138 5.412 1.00 91.50 97 CYS A C 1
ATOM 738 O O . CYS A 1 97 ? -17.359 -9.636 5.103 1.00 91.50 97 CYS A O 1
ATOM 740 N N . ALA A 1 98 ? -15.378 -10.489 4.493 1.00 90.25 98 ALA A N 1
ATOM 741 C CA . ALA A 1 98 ? -15.595 -10.359 3.056 1.00 90.25 98 ALA A CA 1
ATOM 742 C C . ALA A 1 98 ? -16.767 -11.239 2.603 1.00 90.25 98 ALA A C 1
ATOM 744 O O . ALA A 1 98 ? -17.708 -10.731 2.000 1.00 90.25 98 ALA A O 1
ATOM 745 N N . GLY A 1 99 ? -16.779 -12.519 2.994 1.00 94.31 99 GLY A N 1
ATOM 746 C CA . GLY A 1 99 ? -17.892 -13.425 2.699 1.00 94.31 99 GLY A CA 1
ATOM 747 C C . GLY A 1 99 ? -19.218 -12.985 3.333 1.00 94.31 99 GLY A C 1
ATOM 748 O O . GLY A 1 99 ? -20.281 -13.178 2.743 1.00 94.31 99 GLY A O 1
ATOM 749 N N . TYR A 1 100 ? -19.178 -12.348 4.509 1.00 94.62 100 TYR A N 1
ATOM 750 C CA . TYR A 1 100 ? -20.357 -11.722 5.112 1.00 94.62 100 TYR A CA 1
ATOM 751 C C . TYR A 1 100 ? -20.876 -10.562 4.250 1.00 94.62 100 TYR A C 1
ATOM 753 O O . TYR A 1 100 ? -22.072 -10.506 3.972 1.00 94.62 100 TYR A O 1
ATOM 761 N N . CYS A 1 101 ? -19.989 -9.680 3.780 1.00 94.00 101 CYS A N 1
ATOM 762 C CA . CYS A 1 101 ? -20.333 -8.506 2.973 1.00 94.00 101 CYS A CA 1
ATOM 763 C C . CYS A 1 101 ? -20.706 -8.806 1.515 1.00 94.00 101 CYS A C 1
ATOM 765 O O . CYS A 1 101 ? -21.351 -7.975 0.876 1.00 94.00 101 CYS A O 1
ATOM 767 N N . GLU A 1 102 ? -20.330 -9.970 0.986 1.00 95.06 102 GLU A N 1
ATOM 768 C CA . GLU A 1 102 ? -20.748 -10.433 -0.344 1.00 95.06 102 GLU A CA 1
ATOM 769 C C . GLU A 1 102 ? -22.239 -10.808 -0.401 1.00 95.06 102 GLU A C 1
ATOM 771 O O . GLU A 1 102 ? -22.833 -10.832 -1.480 1.00 95.06 102 GLU A O 1
ATOM 776 N N . GLN A 1 103 ? -22.870 -11.065 0.749 1.00 96.25 103 GLN A N 1
ATOM 777 C CA . GLN A 1 103 ? -24.307 -11.317 0.830 1.00 96.25 103 GLN A CA 1
ATOM 778 C C . GLN A 1 103 ? -25.079 -9.999 0.737 1.00 96.25 103 GLN A C 1
ATOM 780 O O . GLN A 1 103 ? -24.866 -9.071 1.523 1.00 96.25 103 GLN A O 1
ATOM 785 N N . SER A 1 104 ? -26.018 -9.923 -0.208 1.00 95.50 104 SER A N 1
ATOM 786 C CA . SER A 1 104 ? -26.800 -8.709 -0.476 1.00 95.50 104 SER A CA 1
ATOM 787 C C . SER A 1 104 ? -27.568 -8.193 0.745 1.00 95.50 104 SER A C 1
ATOM 789 O O . SER A 1 104 ? -27.729 -6.987 0.923 1.00 95.50 104 SER A O 1
ATOM 791 N N . GLU A 1 105 ? -27.983 -9.103 1.619 1.00 96.44 105 GLU A N 1
ATOM 792 C CA . GLU A 1 105 ? -28.710 -8.853 2.856 1.00 96.44 105 GLU A CA 1
ATOM 793 C C . GLU A 1 105 ? -27.847 -8.125 3.900 1.00 96.44 105 GLU A C 1
ATOM 795 O O . GLU A 1 105 ? -28.373 -7.381 4.727 1.00 96.44 105 GLU A O 1
ATOM 800 N N . ASN A 1 106 ? -26.521 -8.286 3.835 1.00 95.69 106 ASN A N 1
ATOM 801 C CA . ASN A 1 106 ? -25.562 -7.728 4.791 1.00 95.69 106 ASN A CA 1
ATOM 802 C C . ASN A 1 106 ? -24.873 -6.451 4.283 1.00 95.69 106 ASN A C 1
ATOM 804 O O . ASN A 1 106 ? -24.161 -5.786 5.039 1.00 95.69 106 ASN A O 1
ATOM 808 N N . TYR A 1 107 ? -25.103 -6.066 3.023 1.00 92.12 107 TYR A N 1
ATOM 809 C CA . TYR A 1 107 ? -24.453 -4.916 2.388 1.00 92.12 107 TYR A CA 1
ATOM 810 C C . TYR A 1 107 ? -24.589 -3.624 3.208 1.00 92.12 107 TYR A C 1
ATOM 812 O O . TYR A 1 107 ? -23.614 -2.899 3.405 1.00 92.12 107 TYR A O 1
ATOM 820 N N . GLN A 1 108 ? -25.784 -3.347 3.744 1.00 94.00 108 GLN A N 1
ATOM 821 C CA . GLN A 1 108 ? -26.017 -2.144 4.552 1.00 94.00 108 GLN A CA 1
ATOM 822 C C . GLN A 1 108 ? -25.179 -2.122 5.837 1.00 94.00 108 GLN A C 1
ATOM 824 O O . GLN A 1 108 ? -24.664 -1.063 6.197 1.00 94.00 108 GLN A O 1
ATOM 829 N N . ALA A 1 109 ? -25.001 -3.269 6.499 1.00 92.56 109 ALA A N 1
ATOM 830 C CA . ALA A 1 109 ? -24.164 -3.374 7.693 1.00 92.56 109 ALA A CA 1
ATOM 831 C C . ALA A 1 109 ? -22.690 -3.097 7.357 1.00 92.56 109 ALA A C 1
ATOM 833 O O . ALA A 1 109 ? -22.021 -2.354 8.073 1.00 92.56 109 ALA A O 1
ATOM 834 N N . CYS A 1 110 ? -22.210 -3.606 6.221 1.00 93.31 110 CYS A N 1
ATOM 835 C CA . CYS A 1 110 ? -20.843 -3.377 5.755 1.00 93.31 110 CYS A CA 1
ATOM 836 C C . CYS A 1 110 ? -20.579 -1.916 5.372 1.00 93.31 110 CYS A C 1
ATOM 838 O O . CYS A 1 110 ? -19.539 -1.366 5.729 1.00 93.31 110 CYS A O 1
ATOM 840 N N . VAL A 1 111 ? -21.537 -1.252 4.716 1.00 92.25 111 VAL A N 1
ATOM 841 C CA . VAL A 1 111 ? -21.440 0.186 4.416 1.00 92.25 111 VAL A CA 1
ATOM 842 C C . VAL A 1 111 ? -21.459 1.021 5.696 1.00 92.25 111 VAL A C 1
ATOM 844 O O . VAL A 1 111 ? -20.687 1.970 5.816 1.00 92.25 111 VAL A O 1
ATOM 847 N N . ALA A 1 112 ? -22.322 0.683 6.657 1.00 91.12 112 ALA A N 1
ATOM 848 C CA . ALA A 1 112 ? -22.387 1.384 7.937 1.00 91.12 112 ALA A CA 1
ATOM 849 C C . ALA A 1 112 ? -21.078 1.244 8.728 1.00 91.12 112 ALA A C 1
ATOM 851 O O . ALA A 1 112 ? -20.558 2.241 9.226 1.00 91.12 112 ALA A O 1
ATOM 852 N N . TRP A 1 113 ? -20.510 0.035 8.777 1.00 88.50 113 TRP A N 1
ATOM 853 C CA . TRP A 1 113 ? -19.212 -0.206 9.401 1.00 88.50 113 TRP A CA 1
ATOM 854 C C . TRP A 1 113 ? -18.088 0.562 8.695 1.00 88.50 113 TRP A C 1
ATOM 856 O O . TRP A 1 113 ? -17.329 1.259 9.361 1.00 88.50 113 TRP A O 1
ATOM 866 N N . SER A 1 114 ? -18.031 0.526 7.358 1.00 85.75 114 SER A N 1
ATOM 867 C CA . SER A 1 114 ? -17.020 1.260 6.582 1.00 85.75 114 SER A CA 1
ATOM 868 C C . SER A 1 114 ? -17.052 2.764 6.855 1.00 85.75 114 SER A C 1
ATOM 870 O O . SER A 1 114 ? -15.997 3.379 6.923 1.00 85.75 114 SER A O 1
ATOM 872 N N . LYS A 1 115 ? -18.242 3.351 7.031 1.00 86.44 115 LYS A N 1
ATOM 873 C CA . LYS A 1 115 ? -18.398 4.771 7.383 1.00 86.44 115 LYS A CA 1
ATOM 874 C C . LYS A 1 115 ? -18.026 5.086 8.830 1.00 86.44 115 LYS A C 1
ATOM 876 O O . LYS A 1 115 ? -17.698 6.219 9.134 1.00 86.44 115 LYS A O 1
ATOM 881 N N . SER A 1 116 ? -18.090 4.107 9.734 1.00 77.75 116 SER A N 1
ATOM 882 C CA . SER A 1 116 ? -17.690 4.301 11.137 1.00 77.75 116 SER A CA 1
ATOM 883 C C . SER A 1 116 ? -16.173 4.409 11.337 1.00 77.75 116 SER A C 1
ATOM 885 O O . SER A 1 116 ? -15.731 4.696 12.446 1.00 77.75 116 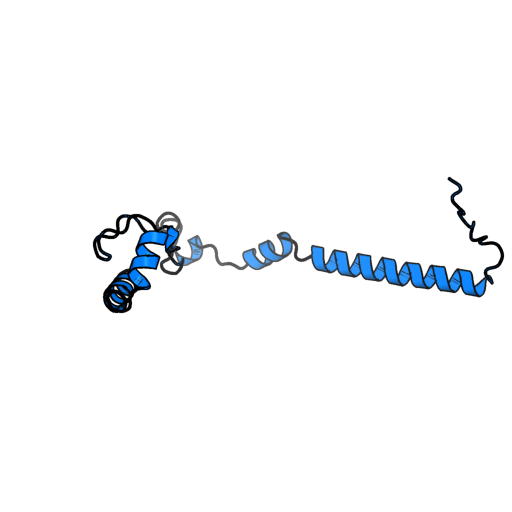SER A O 1
ATOM 887 N N . LEU A 1 117 ? -15.393 4.146 10.282 1.00 72.56 117 LEU A N 1
ATOM 888 C CA . LEU A 1 117 ? -13.936 4.278 10.267 1.00 72.56 117 LEU A CA 1
ATOM 889 C C . LEU A 1 117 ? -13.466 5.685 9.846 1.00 72.56 117 LEU A C 1
ATOM 891 O O . LEU A 1 117 ? -12.264 5.939 9.897 1.00 72.56 117 LEU A O 1
ATOM 895 N N . GLU A 1 118 ? -14.386 6.559 9.417 1.00 59.47 118 GLU A N 1
ATOM 896 C CA . GLU A 1 118 ? -14.145 7.972 9.064 1.00 59.47 118 GLU A CA 1
ATOM 897 C C . GLU A 1 118 ? -14.241 8.890 10.294 1.00 59.47 118 GLU A C 1
ATOM 899 O O . GLU A 1 118 ? -13.454 9.864 10.358 1.00 59.47 118 GLU A O 1
#

Sequence (118 aa):
MKRHITSFSIASLNEKFLSAVIAAAFLIVGGVWGYSIALFEFSEEAVNRALATTVPVTRVLGTGAGPYYQNPFEAVDAKTAPFPIAQLAGCRNWEECAGYCEQSENYQACVAWSKSLE

Radius of gyration: 31.34 Å; chains: 1; bounding box: 68×59×67 Å